Protein AF-A0A976DZI9-F1 (afdb_monomer_lite)

Sequence (71 aa):
MLELTYADGSLRLFDMKPLIAMKPWLALRSEILFKQVKADSDTVIWPGELDIAPETLWLDSVPLSVAAPAH

Foldseek 3Di:
DDWDADPVRWIWAADCVVVCVDPPNVVCVPVVQVVQWDDDPQWIDTPPGDIDDNVCVPVRIGTPDPPDPDD

Structure (mmCIF, N/CA/C/O backbone):
data_AF-A0A976DZI9-F1
#
_entry.id   AF-A0A976DZI9-F1
#
loop_
_atom_site.group_PDB
_atom_site.id
_atom_site.type_symbol
_atom_site.label_atom_id
_atom_site.label_alt_id
_atom_site.label_comp_id
_atom_site.label_asym_id
_atom_site.label_entity_id
_atom_site.label_seq_id
_atom_site.pdbx_PDB_ins_code
_atom_site.Cartn_x
_atom_site.Cartn_y
_atom_site.Cartn_z
_atom_site.occupancy
_atom_site.B_iso_or_equiv
_atom_site.auth_seq_id
_atom_site.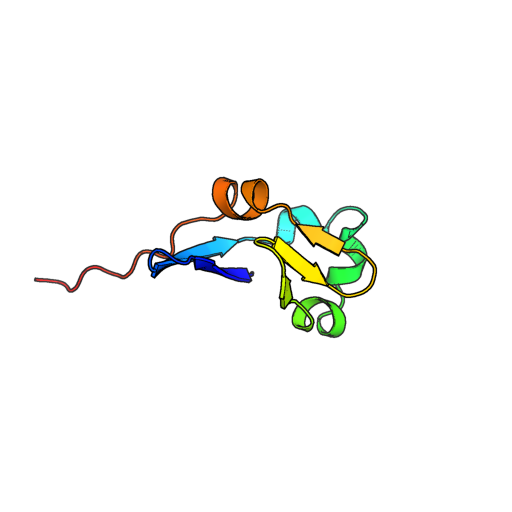auth_comp_id
_atom_site.auth_asym_id
_atom_site.auth_atom_id
_atom_site.pdbx_PDB_model_num
ATOM 1 N N . MET A 1 1 ? 6.952 -1.602 1.932 1.00 93.31 1 MET A N 1
ATOM 2 C CA . MET A 1 1 ? 5.780 -1.705 2.821 1.00 93.31 1 MET A CA 1
ATOM 3 C C . MET A 1 1 ? 4.936 -0.471 2.619 1.00 93.31 1 MET A C 1
ATOM 5 O O . MET A 1 1 ? 5.513 0.571 2.322 1.00 93.31 1 MET A O 1
ATOM 9 N N . LEU A 1 2 ? 3.622 -0.600 2.760 1.00 95.44 2 LEU A N 1
ATOM 10 C CA . LEU A 1 2 ? 2.701 0.527 2.874 1.00 95.44 2 LEU A CA 1
ATOM 11 C C . LEU A 1 2 ? 2.028 0.456 4.239 1.00 95.44 2 LEU A C 1
ATOM 13 O O . LEU A 1 2 ? 1.585 -0.617 4.646 1.00 95.44 2 LEU A O 1
ATOM 17 N N . GLU A 1 3 ? 1.973 1.587 4.927 1.00 95.88 3 GLU A N 1
ATOM 18 C CA . GLU A 1 3 ? 1.198 1.750 6.153 1.00 95.88 3 GLU A CA 1
ATOM 19 C C . GLU A 1 3 ? -0.140 2.375 5.769 1.00 95.88 3 GLU A C 1
ATOM 21 O O . GLU A 1 3 ? -0.186 3.429 5.135 1.00 95.88 3 GLU A O 1
ATOM 26 N N . LEU A 1 4 ? -1.221 1.673 6.087 1.00 95.00 4 LEU A N 1
ATOM 27 C CA . LEU A 1 4 ? -2.579 2.028 5.708 1.00 95.00 4 LEU A CA 1
ATOM 28 C C . LEU A 1 4 ? -3.341 2.465 6.953 1.00 95.00 4 LEU A C 1
ATOM 30 O O . LEU A 1 4 ? -3.392 1.722 7.936 1.00 95.00 4 LEU A O 1
ATOM 34 N N . THR A 1 5 ? -3.965 3.635 6.876 1.00 94.38 5 THR A N 1
ATOM 35 C CA . THR A 1 5 ? -4.862 4.157 7.908 1.00 94.38 5 THR A CA 1
ATOM 36 C C . THR A 1 5 ? -6.269 4.205 7.343 1.00 94.38 5 THR A C 1
ATOM 38 O O . THR A 1 5 ? -6.510 4.885 6.348 1.00 94.38 5 THR A O 1
ATOM 41 N N . TYR A 1 6 ? -7.190 3.492 7.982 1.00 92.00 6 TYR A N 1
ATOM 42 C CA . TYR A 1 6 ? -8.594 3.451 7.586 1.00 92.00 6 TYR A CA 1
ATOM 43 C C . TYR A 1 6 ? -9.426 4.452 8.395 1.00 92.00 6 TYR A C 1
ATOM 45 O O . TYR A 1 6 ? -9.011 4.931 9.452 1.00 92.00 6 TYR A O 1
ATOM 53 N N . ALA A 1 7 ? -10.616 4.781 7.889 1.00 91.44 7 ALA A N 1
ATOM 54 C CA . ALA A 1 7 ? -11.506 5.775 8.493 1.00 91.44 7 ALA A CA 1
ATOM 55 C C . ALA A 1 7 ? -11.993 5.397 9.907 1.00 91.44 7 ALA A C 1
ATOM 57 O O . ALA A 1 7 ? -12.348 6.273 10.691 1.00 91.44 7 ALA A O 1
ATOM 58 N N . ASP A 1 8 ? -11.988 4.107 10.245 1.00 91.06 8 ASP A N 1
ATOM 59 C CA . ASP A 1 8 ? -12.308 3.579 11.576 1.00 91.06 8 ASP A CA 1
ATOM 60 C C . ASP A 1 8 ? -11.134 3.677 12.574 1.00 91.06 8 ASP A C 1
ATOM 62 O O . ASP A 1 8 ? -11.270 3.282 13.731 1.00 91.06 8 ASP A O 1
ATOM 66 N N . GLY A 1 9 ? -9.981 4.200 12.142 1.00 92.50 9 GLY A N 1
ATOM 67 C CA . GLY A 1 9 ? -8.756 4.282 12.937 1.00 92.50 9 GLY A CA 1
ATOM 68 C C . GLY A 1 9 ? -7.904 3.012 12.905 1.00 92.50 9 GLY A C 1
ATOM 69 O O . GLY A 1 9 ? -6.846 2.982 13.537 1.00 92.50 9 GLY A O 1
ATOM 70 N N . SER A 1 10 ? -8.314 1.978 12.166 1.00 91.88 10 SER A N 1
ATOM 71 C CA . SER A 1 10 ? -7.516 0.770 11.983 1.00 91.88 10 SER A CA 1
ATOM 72 C C . SER A 1 10 ? -6.226 1.089 11.225 1.00 91.88 10 SER A C 1
ATOM 74 O O . SER A 1 10 ? -6.249 1.694 10.150 1.00 91.88 10 SER A O 1
ATOM 76 N N . LEU A 1 11 ? -5.096 0.630 11.768 1.00 95.31 11 LEU A N 1
ATOM 77 C CA . LEU A 1 11 ? -3.789 0.683 11.119 1.00 95.31 11 LEU A CA 1
ATOM 78 C C . LEU A 1 11 ? -3.419 -0.700 10.594 1.00 95.31 11 LEU A C 1
ATOM 80 O O . LEU A 1 11 ? -3.536 -1.699 11.308 1.00 95.31 11 LEU A O 1
ATOM 84 N N . ARG A 1 12 ? -2.956 -0.773 9.347 1.00 95.75 12 ARG A N 1
ATOM 85 C CA . ARG A 1 12 ? -2.552 -2.033 8.711 1.00 95.75 12 ARG A CA 1
ATOM 86 C C . ARG A 1 12 ? -1.257 -1.869 7.926 1.00 95.75 12 ARG A C 1
ATOM 88 O O . ARG A 1 12 ? -0.971 -0.795 7.407 1.00 95.75 12 ARG A O 1
ATOM 95 N N . LEU A 1 13 ? -0.485 -2.945 7.817 1.00 96.94 13 LEU A N 1
ATOM 96 C CA . LEU A 1 13 ? 0.755 -3.004 7.051 1.00 96.94 13 LEU A CA 1
ATOM 97 C C . LEU A 1 13 ? 0.574 -3.911 5.838 1.00 96.94 13 LEU A C 1
ATOM 99 O O . LEU A 1 13 ? 0.256 -5.091 5.981 1.00 96.94 13 LEU A O 1
ATOM 103 N N . PHE A 1 14 ? 0.808 -3.367 4.650 1.00 96.62 14 PHE A N 1
ATOM 104 C CA . PHE A 1 14 ? 0.728 -4.097 3.390 1.00 96.62 14 PHE A CA 1
ATOM 105 C C . PHE A 1 14 ? 2.130 -4.366 2.825 1.00 96.62 14 PHE A C 1
ATOM 107 O O . PHE A 1 14 ? 2.929 -3.437 2.617 1.00 96.62 14 PHE A O 1
ATOM 114 N N . ASP A 1 15 ? 2.442 -5.641 2.564 1.00 95.62 15 ASP A N 1
ATOM 115 C CA . ASP A 1 15 ? 3.703 -6.031 1.934 1.00 95.62 15 ASP A CA 1
ATOM 116 C C . ASP A 1 15 ? 3.598 -5.985 0.408 1.00 95.62 15 ASP A C 1
ATOM 118 O O . ASP A 1 15 ? 2.946 -6.801 -0.232 1.00 95.62 15 ASP A O 1
ATOM 122 N N . MET A 1 16 ? 4.315 -5.034 -0.186 1.00 94.56 16 MET A N 1
ATOM 123 C CA . MET A 1 16 ? 4.397 -4.854 -1.635 1.00 94.56 16 MET A CA 1
ATOM 124 C C . MET A 1 16 ? 5.365 -5.828 -2.319 1.00 94.56 16 MET A C 1
ATOM 126 O O . MET A 1 16 ? 5.372 -5.915 -3.547 1.00 94.56 16 MET A O 1
ATOM 130 N N . LYS A 1 17 ? 6.218 -6.545 -1.572 1.00 92.00 17 LYS A N 1
ATOM 131 C CA . LYS A 1 17 ? 7.249 -7.424 -2.150 1.00 92.00 17 LYS A CA 1
ATOM 132 C C . LYS A 1 17 ? 6.688 -8.488 -3.101 1.00 92.00 17 LYS A C 1
ATOM 134 O O . LYS A 1 17 ? 7.294 -8.649 -4.163 1.00 92.00 17 LYS A O 1
ATOM 139 N N . PRO A 1 18 ? 5.568 -9.181 -2.800 1.00 91.69 18 PRO A N 1
ATOM 140 C CA . PRO A 1 18 ? 5.001 -10.167 -3.718 1.00 91.69 18 PRO A CA 1
ATOM 141 C C . PRO A 1 18 ? 4.573 -9.536 -5.048 1.00 91.69 18 PRO A C 1
ATOM 143 O O . PRO A 1 18 ? 4.788 -10.124 -6.106 1.00 91.69 18 PRO A O 1
ATOM 146 N N . LEU A 1 19 ? 4.039 -8.311 -5.007 1.00 91.38 19 LEU A N 1
ATOM 147 C CA . LEU A 1 19 ? 3.563 -7.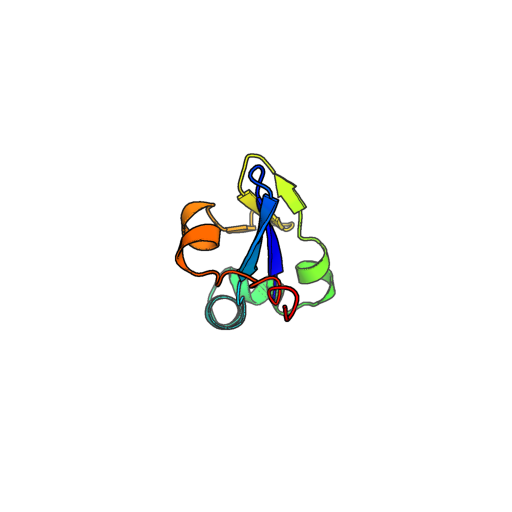594 -6.190 1.00 91.38 19 LEU A CA 1
ATOM 148 C C . LEU A 1 19 ? 4.715 -7.052 -7.040 1.00 91.38 19 LEU A C 1
ATOM 150 O O . LEU A 1 19 ? 4.737 -7.270 -8.244 1.00 91.38 19 LEU A O 1
ATOM 154 N N . ILE A 1 20 ? 5.728 -6.426 -6.432 1.00 91.62 20 ILE A N 1
ATOM 155 C CA . ILE A 1 20 ? 6.865 -5.778 -7.124 1.00 91.62 20 ILE A CA 1
ATOM 156 C C . ILE A 1 20 ? 7.694 -6.758 -7.998 1.00 91.62 20 ILE A C 1
ATOM 158 O O . ILE A 1 20 ? 8.516 -6.352 -8.832 1.00 91.62 20 ILE A O 1
ATOM 162 N N . ALA A 1 21 ? 7.485 -8.068 -7.849 1.00 89.56 21 ALA A N 1
ATOM 163 C CA . ALA A 1 21 ? 8.085 -9.096 -8.691 1.00 89.56 21 ALA A CA 1
ATOM 164 C C . ALA A 1 21 ? 7.405 -9.275 -10.067 1.00 89.56 21 ALA A C 1
ATOM 166 O O . ALA A 1 21 ? 8.041 -9.828 -10.965 1.00 89.56 21 ALA A O 1
ATOM 167 N N . MET A 1 22 ? 6.170 -8.798 -10.263 1.00 91.75 22 MET A N 1
ATOM 168 C CA . MET A 1 22 ? 5.369 -9.036 -11.473 1.00 91.75 22 MET A CA 1
ATOM 169 C C . MET A 1 22 ? 4.942 -7.737 -12.180 1.00 91.75 22 MET A C 1
ATOM 171 O O . MET A 1 22 ? 4.993 -6.649 -11.612 1.00 91.75 22 MET A O 1
ATOM 175 N N . LYS A 1 23 ? 4.547 -7.827 -13.457 1.00 91.12 23 LYS A N 1
ATOM 176 C CA . LYS A 1 23 ? 3.929 -6.694 -14.173 1.00 91.12 23 LYS A CA 1
ATOM 177 C C . LYS A 1 23 ? 2.499 -6.470 -13.644 1.00 91.12 23 LYS A C 1
ATOM 179 O O . LYS A 1 23 ? 1.841 -7.464 -13.354 1.00 91.12 23 LYS A O 1
ATOM 184 N N . PRO A 1 24 ? 2.011 -5.218 -13.552 1.00 92.56 24 PRO A N 1
ATOM 185 C CA . PRO A 1 24 ? 2.675 -3.963 -13.939 1.00 92.56 24 PRO A CA 1
ATOM 186 C C . PRO A 1 24 ? 3.593 -3.358 -12.851 1.00 92.56 24 PRO A C 1
ATOM 188 O O . PRO A 1 24 ? 4.311 -2.393 -13.102 1.00 92.56 24 PRO A O 1
ATOM 191 N N . TRP A 1 25 ? 3.652 -3.965 -11.666 1.00 94.50 25 TRP A N 1
ATOM 192 C CA . TRP A 1 25 ? 4.323 -3.448 -10.466 1.00 94.50 25 TRP A CA 1
ATOM 193 C C . TRP A 1 25 ? 5.849 -3.346 -10.532 1.00 94.50 25 TRP A C 1
ATOM 195 O O . TRP A 1 25 ? 6.455 -2.730 -9.657 1.00 94.50 25 TRP A O 1
ATOM 205 N N . LEU A 1 26 ? 6.493 -3.906 -11.561 1.00 93.25 26 LEU A N 1
ATOM 206 C CA . LEU A 1 26 ? 7.938 -3.759 -11.784 1.00 93.25 26 LEU A CA 1
ATOM 207 C C . LEU A 1 26 ? 8.389 -2.288 -11.766 1.00 93.25 26 LEU A C 1
ATOM 209 O O . LEU A 1 26 ? 9.499 -2.005 -11.317 1.00 93.25 26 LEU A O 1
ATOM 213 N N . ALA A 1 27 ? 7.538 -1.356 -12.211 1.00 92.19 27 ALA A N 1
ATOM 214 C CA . ALA A 1 27 ? 7.827 0.078 -12.183 1.00 92.19 27 ALA A CA 1
ATOM 215 C C . ALA A 1 27 ? 8.048 0.605 -10.751 1.00 92.19 27 ALA A C 1
ATOM 217 O O . ALA A 1 27 ? 8.901 1.465 -10.521 1.00 92.19 27 ALA A O 1
ATOM 218 N N . LEU A 1 28 ? 7.350 0.027 -9.769 1.00 95.00 28 LEU A N 1
ATOM 219 C CA . LEU A 1 28 ? 7.444 0.386 -8.354 1.00 95.00 28 LEU A CA 1
ATOM 220 C C . LEU A 1 28 ? 8.726 -0.129 -7.674 1.00 95.00 28 LEU A C 1
ATOM 222 O O . LEU A 1 28 ? 8.943 0.152 -6.499 1.00 95.00 28 LEU A O 1
ATOM 226 N N . ARG A 1 29 ? 9.620 -0.826 -8.400 1.00 93.44 29 ARG A N 1
ATOM 227 C CA . ARG A 1 29 ? 11.010 -1.048 -7.949 1.00 93.44 29 ARG A CA 1
ATOM 228 C C . ARG A 1 29 ? 11.799 0.255 -7.849 1.00 93.44 29 ARG A C 1
ATOM 230 O O . ARG A 1 29 ? 12.766 0.323 -7.098 1.00 93.44 29 ARG A O 1
ATOM 237 N N . SER A 1 30 ? 11.411 1.274 -8.618 1.00 94.25 30 SER A N 1
ATOM 238 C CA . SER A 1 30 ? 11.958 2.618 -8.471 1.00 94.25 30 SER A CA 1
ATOM 239 C C . SER A 1 30 ? 11.451 3.221 -7.168 1.00 94.25 30 SER A C 1
ATOM 241 O O . SER A 1 30 ? 10.259 3.494 -7.040 1.00 94.25 30 SER A O 1
ATOM 243 N N . GLU A 1 31 ? 12.349 3.495 -6.223 1.00 93.81 31 GLU A N 1
ATOM 244 C CA . GLU A 1 31 ? 11.978 4.165 -4.971 1.00 93.81 31 GLU A CA 1
ATOM 245 C C . GLU A 1 31 ? 11.311 5.523 -5.208 1.00 93.81 31 GLU A C 1
ATOM 247 O O . GLU A 1 31 ? 10.422 5.914 -4.456 1.00 93.81 31 GLU A O 1
ATOM 252 N N . ILE A 1 32 ? 11.730 6.240 -6.257 1.00 95.81 32 ILE A N 1
ATOM 253 C CA . ILE A 1 32 ? 11.160 7.539 -6.624 1.00 95.81 32 ILE A CA 1
ATOM 254 C C . ILE A 1 32 ? 9.699 7.373 -7.038 1.00 95.81 32 ILE A C 1
ATOM 256 O O . ILE A 1 32 ? 8.866 8.189 -6.657 1.00 95.81 32 ILE A O 1
ATOM 260 N N . LEU A 1 33 ? 9.376 6.331 -7.811 1.00 95.12 33 LEU A N 1
ATOM 261 C CA . LEU A 1 33 ? 7.991 6.058 -8.185 1.00 95.12 33 LEU A CA 1
ATOM 262 C C . LEU A 1 33 ? 7.211 5.540 -6.977 1.00 95.12 33 LEU A C 1
ATOM 264 O O . LEU A 1 33 ? 6.147 6.064 -6.687 1.00 95.12 33 LEU A O 1
ATOM 268 N N . PHE A 1 34 ? 7.768 4.594 -6.217 1.00 95.94 34 PHE A N 1
ATOM 269 C CA . PHE A 1 34 ? 7.126 4.012 -5.036 1.00 95.94 34 PHE A CA 1
ATOM 270 C C . PHE A 1 34 ? 6.684 5.071 -4.015 1.00 95.94 34 PHE A C 1
ATOM 272 O O . PHE A 1 34 ? 5.565 5.013 -3.508 1.00 95.94 34 PHE A O 1
ATOM 279 N N . LYS A 1 35 ? 7.532 6.076 -3.759 1.00 96.00 35 LYS A N 1
ATOM 280 C CA . LYS A 1 35 ? 7.256 7.187 -2.832 1.00 96.00 35 LYS A CA 1
ATOM 281 C C . LYS A 1 35 ? 6.181 8.164 -3.325 1.00 96.00 35 LYS A C 1
ATOM 283 O O . LYS A 1 35 ? 5.757 9.013 -2.552 1.00 96.00 35 LYS A O 1
ATOM 288 N N . GLN A 1 36 ? 5.733 8.059 -4.576 1.00 96.94 36 GLN A N 1
ATOM 289 C CA . GLN A 1 36 ? 4.642 8.874 -5.125 1.00 96.94 36 GLN A CA 1
ATOM 290 C C . GLN A 1 36 ? 3.252 8.270 -4.885 1.00 96.94 36 GLN A C 1
ATOM 292 O O . GLN A 1 36 ? 2.288 8.743 -5.486 1.00 96.94 36 GLN A O 1
ATOM 297 N N . VAL A 1 37 ? 3.149 7.248 -4.029 1.00 96.56 37 VAL A N 1
ATOM 298 C CA . VAL A 1 37 ? 1.867 6.684 -3.596 1.00 96.56 37 VAL A CA 1
ATOM 299 C C . VAL A 1 37 ? 0.940 7.778 -3.061 1.00 96.56 37 VAL A C 1
ATOM 301 O O . VAL A 1 37 ? 1.370 8.666 -2.319 1.00 96.56 37 VAL A O 1
ATOM 304 N N . LYS A 1 38 ? -0.337 7.719 -3.434 1.00 95.81 38 LYS A N 1
ATOM 305 C CA . LYS A 1 38 ? -1.396 8.611 -2.944 1.00 95.81 38 LYS A CA 1
ATOM 306 C C . LYS A 1 38 ? -2.662 7.814 -2.683 1.00 95.81 38 LYS A C 1
ATOM 308 O O . LYS A 1 38 ? -2.911 6.851 -3.391 1.00 95.81 38 LYS A O 1
ATOM 313 N N . ALA A 1 39 ? -3.461 8.230 -1.708 1.00 94.69 39 ALA A N 1
ATOM 314 C CA . ALA A 1 39 ? -4.818 7.720 -1.555 1.00 94.69 39 ALA A CA 1
ATOM 315 C C . ALA A 1 39 ? -5.772 8.511 -2.465 1.00 94.69 39 ALA A C 1
ATOM 317 O O . ALA A 1 39 ? -5.705 9.742 -2.484 1.00 94.69 39 ALA A O 1
ATOM 318 N N . ASP A 1 40 ? -6.639 7.817 -3.198 1.00 93.50 40 ASP A N 1
ATOM 319 C CA . ASP A 1 40 ? -7.700 8.397 -4.029 1.00 93.50 40 ASP A CA 1
ATOM 320 C C . ASP A 1 40 ? -8.907 7.455 -4.035 1.00 93.50 40 ASP A C 1
ATOM 322 O O . ASP A 1 40 ? -8.716 6.258 -4.195 1.00 93.50 40 ASP A O 1
ATOM 326 N N . SER A 1 41 ? -10.126 7.974 -3.856 1.00 84.50 41 SER A N 1
ATOM 327 C CA . SER A 1 41 ? -11.381 7.210 -4.021 1.00 84.50 41 SER A CA 1
ATOM 328 C C . SER A 1 41 ? -11.368 5.800 -3.390 1.00 84.50 41 SER A C 1
ATOM 330 O O . SER A 1 41 ? -11.705 4.820 -4.048 1.00 84.50 41 SER A O 1
ATOM 332 N N . ASP A 1 42 ? -10.918 5.698 -2.133 1.00 88.06 42 ASP A N 1
ATOM 333 C CA . ASP A 1 42 ? -10.765 4.456 -1.346 1.00 88.06 42 ASP A CA 1
ATOM 334 C C . ASP A 1 42 ? -9.633 3.496 -1.768 1.00 88.06 42 ASP A C 1
ATOM 336 O O . ASP A 1 42 ? -9.423 2.472 -1.124 1.00 88.06 42 ASP A O 1
ATOM 340 N N . THR A 1 43 ? -8.835 3.833 -2.778 1.00 93.12 43 THR A N 1
ATOM 341 C CA . THR A 1 43 ? -7.672 3.053 -3.226 1.00 93.12 43 THR A CA 1
ATOM 342 C C . THR A 1 43 ? -6.354 3.802 -2.999 1.00 93.12 43 THR A C 1
ATOM 344 O O . THR A 1 43 ? -6.333 4.975 -2.614 1.00 93.12 43 THR A O 1
ATOM 347 N N . VAL A 1 44 ? -5.227 3.122 -3.225 1.00 95.31 44 VAL A N 1
ATOM 348 C CA . VAL A 1 44 ? -3.916 3.768 -3.360 1.00 95.31 44 VAL A CA 1
ATOM 349 C C . VAL A 1 44 ? -3.450 3.712 -4.807 1.00 95.31 44 VAL A C 1
ATOM 351 O O . VAL A 1 44 ? -3.500 2.663 -5.448 1.00 95.31 44 VAL A O 1
ATOM 354 N N . ILE A 1 45 ? -2.965 4.847 -5.302 1.00 96.62 45 ILE A N 1
ATOM 355 C CA . ILE A 1 45 ? -2.565 5.054 -6.690 1.00 96.62 45 ILE A CA 1
ATOM 356 C C . ILE A 1 45 ? -1.112 5.521 -6.797 1.00 96.62 45 ILE A C 1
ATOM 358 O O . ILE A 1 45 ? -0.570 6.176 -5.902 1.00 96.62 45 ILE A O 1
ATOM 362 N N . TRP A 1 46 ? -0.509 5.253 -7.950 1.00 96.81 46 TRP A N 1
ATOM 363 C CA . TRP A 1 46 ? 0.766 5.799 -8.406 1.00 96.81 46 TRP A CA 1
ATOM 364 C C . TRP A 1 46 ? 0.620 6.400 -9.810 1.00 96.81 46 TRP A C 1
ATOM 366 O O . TRP A 1 46 ? -0.333 6.094 -10.531 1.00 96.81 46 TRP A O 1
ATOM 376 N N . PRO A 1 47 ? 1.580 7.234 -10.250 1.00 94.81 47 PRO A N 1
ATOM 377 C CA . PRO A 1 47 ? 1.640 7.665 -11.641 1.00 94.81 47 PRO A CA 1
ATOM 378 C C . PRO A 1 47 ? 1.690 6.477 -12.611 1.00 94.81 47 PRO A C 1
ATOM 380 O O . PRO A 1 47 ? 2.371 5.484 -12.350 1.00 94.81 47 PRO A O 1
ATOM 383 N N . GLY A 1 48 ? 1.030 6.626 -13.761 1.00 91.19 48 GLY A N 1
ATOM 384 C CA . GLY A 1 48 ? 0.985 5.591 -14.798 1.00 91.19 48 GLY A CA 1
ATOM 385 C C . GLY A 1 48 ? -0.146 4.577 -14.628 1.00 91.19 48 GLY A C 1
ATOM 386 O O . GLY A 1 48 ? 0.054 3.423 -14.987 1.00 91.19 48 GLY A O 1
ATOM 387 N N . GLU A 1 49 ? -1.295 5.007 -14.088 1.00 91.81 49 GLU A N 1
ATOM 388 C CA . GLU A 1 49 ? -2.519 4.188 -13.970 1.00 91.81 49 GLU A CA 1
ATOM 389 C C . GLU A 1 49 ? -2.299 2.901 -13.162 1.00 91.81 49 GLU A C 1
ATOM 391 O O . GLU A 1 49 ? -2.817 1.836 -13.482 1.00 91.81 49 GLU A O 1
ATOM 396 N N . LEU A 1 50 ? -1.465 2.998 -12.125 1.00 94.50 50 LEU A N 1
ATOM 397 C CA . LEU A 1 50 ? -1.216 1.907 -11.195 1.00 94.50 50 LEU A CA 1
ATOM 398 C C . LEU A 1 50 ? -2.037 2.148 -9.936 1.00 94.50 50 LEU A C 1
ATOM 400 O O . LEU A 1 50 ? -1.778 3.115 -9.221 1.00 94.50 50 LEU A O 1
ATOM 404 N N . ASP A 1 51 ? -2.963 1.252 -9.638 1.00 95.38 51 ASP A N 1
ATOM 405 C CA . ASP A 1 51 ? -3.784 1.288 -8.434 1.00 95.38 51 ASP A CA 1
ATOM 406 C C . ASP A 1 51 ? -3.937 -0.113 -7.834 1.00 95.38 51 ASP A C 1
ATOM 408 O O . ASP A 1 51 ? -3.978 -1.110 -8.556 1.00 95.38 51 ASP A O 1
ATOM 412 N N . ILE A 1 52 ? -3.986 -0.205 -6.503 1.00 95.19 52 ILE A N 1
ATOM 413 C CA . ILE A 1 52 ? -4.267 -1.468 -5.806 1.00 95.19 52 ILE A CA 1
ATOM 414 C C . ILE A 1 52 ? -5.662 -1.381 -5.215 1.00 95.19 52 ILE A C 1
ATOM 416 O O . ILE A 1 52 ? -5.868 -0.636 -4.263 1.00 95.19 52 ILE A O 1
ATOM 420 N N . ALA A 1 53 ? -6.575 -2.203 -5.729 1.00 94.31 53 ALA A N 1
ATOM 421 C CA . ALA A 1 53 ? -7.950 -2.263 -5.254 1.00 94.31 53 ALA A CA 1
ATOM 422 C C . ALA A 1 53 ? -8.052 -2.330 -3.710 1.00 94.31 53 ALA A C 1
ATOM 424 O O . ALA A 1 53 ? -7.264 -3.044 -3.069 1.00 94.31 53 ALA A O 1
ATOM 425 N N . PRO A 1 54 ? -9.032 -1.634 -3.104 1.00 94.31 54 PRO A N 1
ATOM 426 C CA . PRO A 1 54 ? -9.216 -1.592 -1.655 1.00 94.31 54 PRO A CA 1
ATOM 427 C C . PRO A 1 54 ? -9.364 -2.976 -1.025 1.00 94.31 54 PRO A C 1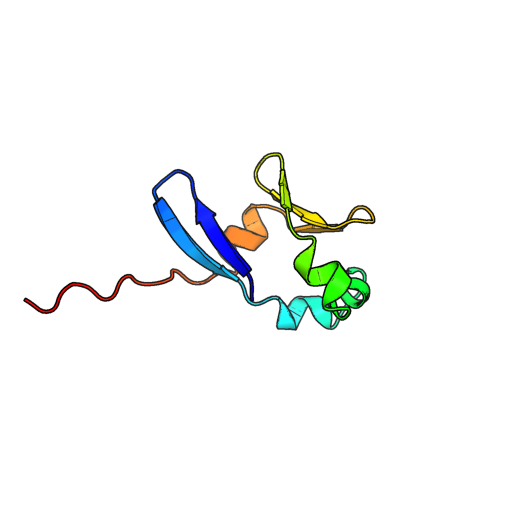
ATOM 429 O O . PRO A 1 54 ? -8.855 -3.196 0.075 1.00 94.31 54 PRO A O 1
ATOM 432 N N . GLU A 1 55 ? -10.014 -3.931 -1.705 1.00 95.50 55 GLU A N 1
ATOM 433 C CA . GLU A 1 55 ? -10.167 -5.280 -1.156 1.00 95.50 55 GLU A CA 1
ATOM 434 C C . GLU A 1 55 ? -8.810 -5.964 -0.983 1.00 95.50 55 GLU A C 1
ATOM 436 O O . GLU A 1 55 ? -8.562 -6.562 0.061 1.00 95.50 55 GLU A O 1
ATOM 441 N N . THR A 1 56 ? -7.908 -5.824 -1.958 1.00 95.00 56 THR A N 1
ATOM 442 C CA . THR A 1 56 ? -6.539 -6.357 -1.885 1.00 95.00 56 THR A CA 1
ATOM 443 C C . THR A 1 56 ? -5.770 -5.707 -0.739 1.00 95.00 56 THR A C 1
ATOM 445 O O . THR A 1 56 ? -5.150 -6.400 0.067 1.00 95.00 56 THR A O 1
ATOM 448 N N . LEU A 1 57 ? -5.848 -4.377 -0.613 1.00 95.50 57 LEU A N 1
ATOM 449 C CA . LEU A 1 57 ? -5.208 -3.647 0.484 1.00 95.50 57 LEU A CA 1
ATOM 450 C C . LEU A 1 57 ? -5.703 -4.118 1.852 1.00 95.50 57 LEU A C 1
ATOM 452 O O . LEU A 1 57 ? -4.907 -4.203 2.785 1.00 95.50 57 LEU A O 1
ATOM 456 N N . TRP A 1 58 ? -6.992 -4.426 1.992 1.00 93.94 58 TRP A N 1
ATOM 457 C CA . TRP A 1 58 ? -7.568 -4.887 3.252 1.00 93.9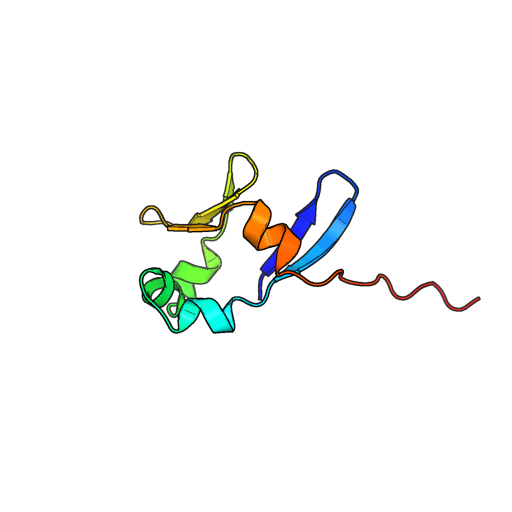4 58 TRP A CA 1
ATOM 458 C C . TRP A 1 58 ? -7.241 -6.353 3.552 1.00 93.94 58 TRP A C 1
ATOM 460 O O . TRP A 1 58 ? -6.755 -6.660 4.642 1.00 93.94 58 TRP A O 1
ATOM 470 N N . LEU A 1 59 ? -7.503 -7.248 2.598 1.00 95.44 59 LEU A N 1
ATOM 471 C CA . LEU A 1 59 ? -7.408 -8.699 2.774 1.00 95.44 59 LEU A CA 1
ATOM 472 C C . LEU A 1 59 ? -5.963 -9.174 2.948 1.00 95.44 59 LEU A C 1
ATOM 474 O O . LEU A 1 59 ? -5.715 -10.033 3.794 1.00 95.44 59 LEU A O 1
ATOM 478 N N . ASP A 1 60 ? -5.020 -8.580 2.213 1.00 95.75 60 ASP A N 1
ATOM 479 C CA . ASP A 1 60 ? -3.625 -9.036 2.190 1.00 95.75 60 ASP A CA 1
ATOM 480 C C . ASP A 1 60 ? -2.706 -8.223 3.119 1.00 95.75 60 ASP A C 1
ATOM 482 O O . ASP A 1 60 ? -1.521 -8.536 3.265 1.00 95.75 60 ASP A O 1
ATOM 486 N 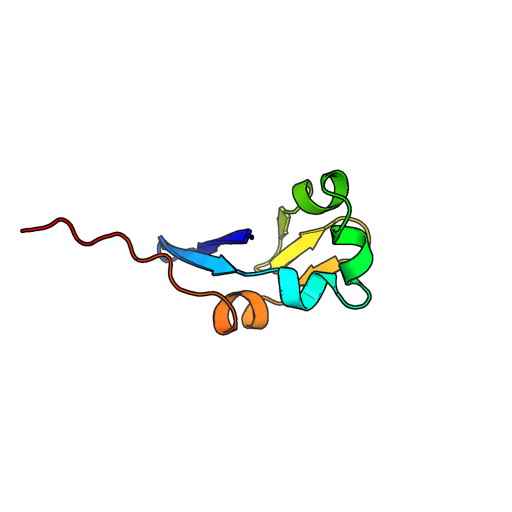N . SER A 1 61 ? -3.221 -7.178 3.778 1.00 95.88 61 SER A N 1
ATOM 487 C CA . SER A 1 61 ? -2.478 -6.476 4.831 1.00 95.88 61 SER A CA 1
ATOM 488 C C . SER A 1 61 ? -2.685 -7.118 6.197 1.00 95.88 61 SER A C 1
ATOM 490 O O . SER A 1 61 ? -3.712 -7.734 6.479 1.00 95.88 61 SER A O 1
ATOM 492 N N . VAL A 1 62 ? -1.723 -6.914 7.093 1.00 96.38 62 VAL A N 1
ATOM 493 C CA . VAL A 1 62 ? -1.809 -7.359 8.488 1.00 96.38 62 VAL A CA 1
ATOM 494 C C . VAL A 1 62 ? -2.150 -6.184 9.404 1.00 96.38 62 VAL A C 1
ATOM 496 O O . VAL A 1 62 ? -1.625 -5.091 9.191 1.00 96.38 62 VAL A O 1
ATOM 499 N N . PRO A 1 63 ? -2.996 -6.356 10.435 1.00 95.62 63 PRO A N 1
ATOM 500 C CA . PRO A 1 63 ? -3.222 -5.312 11.428 1.00 95.62 63 PRO A CA 1
ATOM 501 C C . PRO A 1 63 ? -1.913 -4.922 12.121 1.00 95.62 63 PRO A C 1
ATOM 503 O O . PRO A 1 63 ? -1.193 -5.780 12.637 1.00 95.62 63 PRO A O 1
ATOM 506 N N . LEU A 1 64 ? -1.617 -3.625 12.166 1.00 91.69 64 LEU A N 1
ATOM 507 C CA . LEU A 1 64 ? -0.578 -3.091 13.033 1.00 91.69 64 LEU A CA 1
ATOM 508 C C . LEU A 1 64 ? -1.166 -3.066 14.438 1.00 91.69 64 LEU A C 1
ATOM 510 O O . LEU A 1 64 ? -1.888 -2.142 14.808 1.00 91.69 64 LEU A O 1
ATOM 514 N N . SER A 1 65 ? -0.918 -4.128 15.204 1.00 79.00 65 SER A N 1
ATOM 515 C CA . SER A 1 65 ? -1.335 -4.159 16.599 1.00 79.00 65 SER A CA 1
ATOM 516 C C . SER A 1 65 ? -0.703 -2.959 17.298 1.00 79.00 65 SER A C 1
ATOM 518 O O . SER A 1 65 ? 0.523 -2.871 17.388 1.00 79.00 65 SER A O 1
ATOM 520 N N . VAL A 1 66 ? -1.525 -2.049 17.829 1.00 63.19 66 VAL A N 1
ATOM 521 C CA . VAL A 1 66 ? -1.046 -1.217 18.930 1.00 63.19 66 VAL A CA 1
ATOM 522 C C . VAL A 1 66 ? -0.657 -2.227 20.005 1.00 63.19 66 VAL A C 1
ATOM 524 O O . VAL A 1 66 ? -1.455 -3.104 20.353 1.00 63.19 66 VAL A O 1
ATOM 527 N N . ALA A 1 67 ? 0.598 -2.221 20.445 1.00 52.41 67 ALA A N 1
ATOM 528 C CA . ALA A 1 67 ? 0.940 -2.952 21.651 1.00 52.41 67 ALA A CA 1
ATOM 529 C C . ALA A 1 67 ? -0.044 -2.461 22.718 1.00 52.41 67 ALA A C 1
ATOM 531 O O . ALA A 1 67 ? -0.094 -1.260 22.995 1.00 52.41 67 ALA A O 1
ATOM 532 N N . ALA A 1 68 ? -0.897 -3.352 23.230 1.00 51.59 68 ALA A N 1
ATOM 533 C CA . ALA A 1 68 ? -1.761 -3.010 24.346 1.00 51.59 68 ALA A CA 1
ATOM 534 C C . ALA A 1 68 ? -0.867 -2.406 25.442 1.00 51.59 68 ALA A C 1
ATOM 536 O O . ALA A 1 68 ? 0.231 -2.936 25.660 1.00 51.59 68 ALA A O 1
ATOM 537 N N . PRO A 1 69 ? -1.267 -1.305 26.105 1.00 47.28 69 PRO A N 1
ATOM 538 C CA . PRO A 1 69 ? -0.509 -0.837 27.251 1.00 47.28 69 PRO A CA 1
ATOM 539 C C . PRO A 1 69 ? -0.440 -2.006 28.235 1.00 47.28 69 PRO A C 1
ATOM 541 O O . PRO A 1 69 ? -1.476 -2.559 28.613 1.00 47.28 69 PRO A O 1
ATOM 544 N N . ALA A 1 70 ? 0.778 -2.433 28.572 1.00 53.19 70 ALA A N 1
ATOM 545 C CA . ALA A 1 70 ? 0.987 -3.384 29.651 1.00 53.19 70 ALA A CA 1
ATOM 546 C C . ALA A 1 70 ? 0.291 -2.808 30.896 1.00 53.19 70 ALA A C 1
ATOM 548 O O . ALA A 1 70 ? 0.570 -1.668 31.270 1.00 53.19 70 ALA A O 1
ATOM 549 N N . HIS A 1 71 ? -0.686 -3.551 31.422 1.00 57.34 71 HIS A N 1
ATOM 550 C CA . HIS A 1 71 ? -1.390 -3.226 32.664 1.00 57.34 71 HIS A CA 1
ATOM 551 C C . HIS A 1 71 ? -0.427 -3.230 33.852 1.00 57.34 71 HIS A C 1
ATOM 553 O O . HIS A 1 71 ? 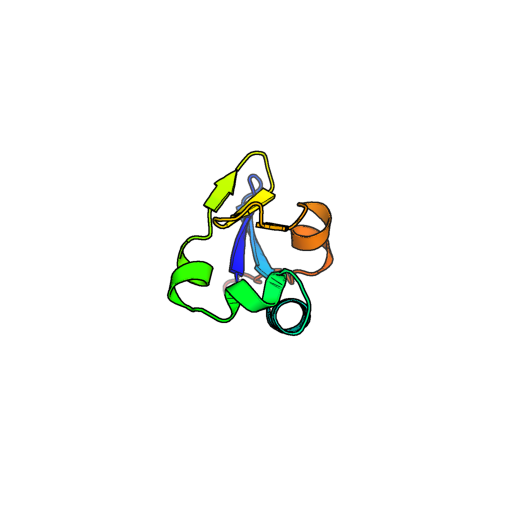0.486 -4.089 33.854 1.00 57.34 71 HIS A O 1
#

pLDDT: mean 90.38, std 11.45, range [47.28, 96.94]

Secondary structure (DSSP, 8-state):
-EEEE-TTS-EEEE--HHHHTSTTGGGGGSHHHHTT-EEETTEEEETTTEEE-HHHHHHSSEE-PPPPPP-

Radius of gyration: 13.49 Å; chains: 1; bounding box: 24×19×48 Å